Protein AF-A0A7S0BPE8-F1 (afdb_monomer)

Organism: NCBI:txid101924

Mean predicted aligned error: 6.78 Å

Secondary structure (DSSP, 8-state):
--HHHHHHHS-SS---HHHHHHHHH--HHHHHHHHHHHHHHSHHHHHHHHH--STHHHHHHHHHHHHHHHHH-HHHHHHHHHHHHTTS-HHHHHHHHHHHHHHHHHHHT-

Solvent-accessible surface area (backbone atoms only — not comparable to full-atom values): 6226 Å² total; per-residue (Å²): 134,60,76,72,60,55,62,68,74,48,73,98,59,91,73,56,65,68,59,52,50,55,56,72,64,54,50,72,70,54,48,50,52,52,51,54,49,38,50,65,76,35,39,69,39,50,53,48,51,76,68,48,71,68,78,66,32,56,60,39,48,52,51,36,51,43,50,45,21,54,74,79,34,43,71,35,29,53,47,22,56,48,18,63,73,67,80,42,66,35,67,63,31,42,52,53,28,52,51,47,51,53,49,49,50,60,56,70,74,110

Radius of gyration: 14.38 Å; Cα contacts (8 Å, |Δi|>4): 81; chains: 1; bounding box: 32×31×37 Å

Sequence (110 aa):
ESLTELKKQVSSTEIDEEEFLALSSLAPEEIRRISEEVGKKCDGLRQALEACEGEECEQVSVAANYCAASTICSTQAESFMKAMTDDDNAGAAYEKMTGCLERFHVMAQR

Foldseek 3Di:
DDLVVLVVVFDDDPDPVVLLCVLLPDDLVRLVVLVVVLCVQLVVLVVCCVPDDDPVNVVSVLVSLLSSCCRNVVVLSVVLVVCVVVVHPNVSSSVVSVSSVVSNVVSNVD

Nearest PDB structures (foldseek):
  5c1f-assembly1_B  TM=3.430E-01  e=3.675E+00  Schizosaccharomyces pombe 972h-
  2xra-assembly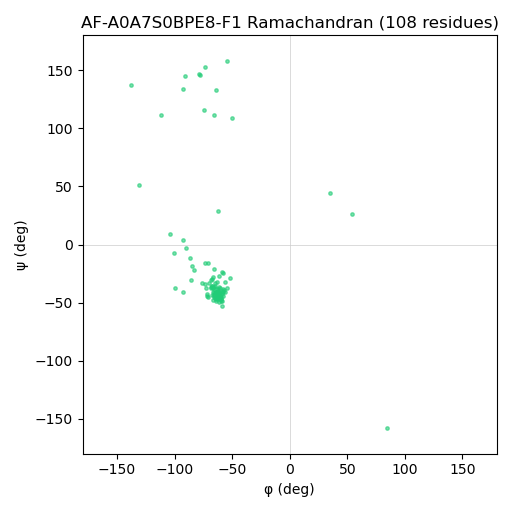1_A  TM=3.447E-01  e=5.354E+00  synthetic construct

pLDDT: mean 83.14, std 11.91, range [49.41, 94.56]

Structure (mmCIF, N/CA/C/O backbone):
data_AF-A0A7S0BPE8-F1
#
_entry.id   AF-A0A7S0BPE8-F1
#
loop_
_atom_site.group_PDB
_atom_site.id
_atom_site.type_symbol
_atom_site.label_atom_id
_atom_site.label_alt_id
_atom_site.label_comp_id
_atom_site.label_asym_id
_atom_site.label_entity_id
_atom_site.label_seq_id
_atom_site.pdbx_PDB_ins_code
_atom_site.Cartn_x
_atom_site.Cartn_y
_atom_site.Cartn_z
_atom_site.occupancy
_atom_site.B_iso_or_equiv
_atom_site.auth_seq_id
_atom_site.auth_comp_id
_atom_site.auth_asym_id
_atom_site.auth_atom_id
_atom_site.pdbx_PDB_model_num
ATOM 1 N N . GLU A 1 1 ? -5.611 -4.801 23.616 1.00 53.28 1 GLU A N 1
ATOM 2 C CA . GLU A 1 1 ? -4.301 -4.117 23.723 1.00 53.28 1 GLU A CA 1
ATOM 3 C C . GLU A 1 1 ? -4.527 -2.612 23.819 1.00 53.28 1 GLU A C 1
ATOM 5 O O . GLU A 1 1 ? -5.507 -2.139 23.252 1.00 53.28 1 GLU A O 1
ATOM 10 N N . SER A 1 2 ? -3.697 -1.866 24.555 1.00 58.19 2 SER A N 1
ATOM 11 C CA . SER A 1 2 ? -3.854 -0.404 24.657 1.00 58.19 2 SER A CA 1
ATOM 12 C C . SER A 1 2 ? -3.294 0.300 23.411 1.00 58.19 2 SER A C 1
ATOM 14 O O . SER A 1 2 ? -2.298 -0.151 22.848 1.00 58.19 2 SER A O 1
ATOM 16 N N . LEU A 1 3 ? -3.897 1.423 22.993 1.00 55.97 3 LEU A N 1
ATOM 17 C CA . LEU A 1 3 ? -3.436 2.247 21.854 1.00 55.97 3 LEU A CA 1
ATOM 18 C C . LEU A 1 3 ? -1.947 2.633 21.962 1.00 55.97 3 LEU A C 1
ATOM 20 O O . LEU A 1 3 ? -1.265 2.803 20.955 1.00 55.97 3 LEU A O 1
ATOM 24 N N . THR A 1 4 ? -1.433 2.732 23.189 1.00 58.72 4 THR A N 1
ATOM 25 C CA . THR A 1 4 ? -0.041 3.073 23.494 1.00 58.72 4 THR A CA 1
ATOM 26 C C . THR A 1 4 ? 0.946 1.965 23.119 1.00 58.72 4 THR A C 1
ATOM 28 O O . THR A 1 4 ? 2.063 2.270 22.711 1.00 58.72 4 THR A O 1
ATOM 31 N N . GLU A 1 5 ? 0.561 0.689 23.215 1.00 62.88 5 GLU A N 1
ATOM 32 C CA . GLU A 1 5 ? 1.451 -0.425 22.846 1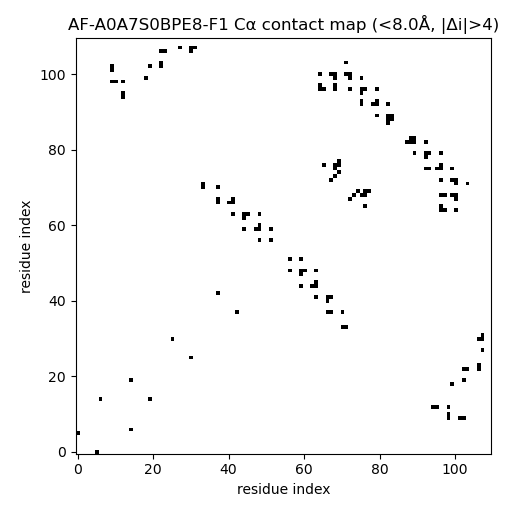.00 62.88 5 GLU A CA 1
ATOM 33 C C . GLU A 1 5 ? 1.571 -0.594 21.330 1.00 62.88 5 GLU A C 1
ATOM 35 O O . GLU A 1 5 ? 2.651 -0.881 20.821 1.00 62.88 5 GLU A O 1
ATOM 40 N N . LEU A 1 6 ? 0.498 -0.302 20.599 1.00 59.62 6 LEU A N 1
ATOM 41 C CA . LEU A 1 6 ? 0.481 -0.323 19.135 1.00 59.62 6 LEU A CA 1
ATOM 42 C C . LEU A 1 6 ? 1.335 0.769 18.520 1.00 59.62 6 LEU A C 1
ATOM 44 O O . LEU A 1 6 ? 2.115 0.496 17.616 1.00 59.62 6 LEU A O 1
ATOM 48 N N . LYS A 1 7 ? 1.252 1.993 19.056 1.00 59.25 7 LYS A N 1
ATOM 49 C CA . LYS A 1 7 ? 2.127 3.093 18.629 1.00 59.25 7 LYS A CA 1
ATOM 50 C C . LYS A 1 7 ? 3.614 2.761 18.815 1.00 59.25 7 LYS A C 1
ATOM 52 O O . LYS A 1 7 ? 4.441 3.324 18.116 1.00 59.25 7 LYS A O 1
ATOM 57 N N . LYS A 1 8 ? 3.962 1.853 19.736 1.00 62.16 8 LYS A N 1
ATOM 58 C CA . LYS A 1 8 ? 5.347 1.432 19.999 1.00 62.16 8 LYS A CA 1
ATOM 59 C C . LYS A 1 8 ? 5.850 0.342 19.041 1.00 62.16 8 LYS A C 1
ATOM 61 O O . LYS A 1 8 ? 7.059 0.187 18.905 1.00 62.16 8 LYS A O 1
ATOM 66 N N . GLN A 1 9 ? 4.952 -0.419 18.412 1.00 57.81 9 GLN A N 1
ATOM 67 C CA . GLN A 1 9 ? 5.301 -1.456 17.428 1.00 57.81 9 GLN A CA 1
ATOM 68 C C . GLN A 1 9 ? 5.476 -0.906 16.006 1.00 57.81 9 GLN A C 1
ATOM 70 O O . GLN A 1 9 ? 6.098 -1.559 15.174 1.00 57.81 9 GLN A O 1
ATOM 75 N N . VAL A 1 10 ? 4.945 0.283 15.730 1.00 55.53 10 VAL A N 1
ATOM 76 C CA . VAL A 1 10 ? 5.004 0.931 14.417 1.00 55.53 10 VAL A CA 1
ATOM 77 C C . VAL A 1 10 ? 6.233 1.850 14.362 1.00 55.53 10 VAL A C 1
ATOM 79 O O . VAL A 1 10 ? 6.487 2.589 15.310 1.00 55.53 10 VAL A O 1
ATOM 82 N N . SER A 1 11 ? 7.004 1.772 13.272 1.00 49.41 11 SER A N 1
ATOM 83 C CA . SER A 1 11 ? 8.281 2.473 13.051 1.00 49.41 11 SER A CA 1
ATOM 84 C C . SER A 1 11 ? 8.224 4.005 13.234 1.00 49.41 11 SER A C 1
ATOM 86 O O . SER A 1 11 ? 7.168 4.622 13.114 1.00 49.41 11 SER A O 1
ATOM 88 N N . SER A 1 12 ? 9.397 4.599 13.503 1.00 49.47 12 SER A N 1
ATOM 89 C CA . SER A 1 12 ? 9.725 5.977 13.933 1.00 49.47 12 SER A CA 1
ATOM 90 C C . SER A 1 12 ? 9.357 7.132 12.979 1.00 49.47 12 SER A C 1
ATOM 92 O O . SER A 1 12 ? 10.034 8.161 12.971 1.00 49.47 12 SER A O 1
ATOM 94 N N . THR A 1 13 ? 8.320 6.995 12.163 1.00 53.81 13 THR A N 1
ATOM 95 C CA . THR A 1 13 ? 7.793 8.082 11.330 1.00 53.81 13 THR A CA 1
ATOM 96 C C . THR A 1 13 ? 6.700 8.815 12.108 1.00 53.81 13 THR A C 1
ATOM 98 O O . THR A 1 13 ? 5.978 8.189 12.882 1.00 53.81 13 THR A O 1
ATOM 101 N N . GLU A 1 14 ? 6.571 10.136 11.940 1.00 61.53 14 GLU A N 1
ATOM 102 C CA . GLU A 1 14 ? 5.488 10.918 12.555 1.00 61.53 14 GLU A CA 1
ATOM 103 C C . GLU A 1 14 ? 4.135 10.245 12.273 1.00 61.53 14 GLU A C 1
ATOM 105 O O . GLU A 1 14 ? 3.686 10.180 11.128 1.00 61.53 14 GLU A O 1
ATOM 110 N N . ILE A 1 15 ? 3.532 9.663 13.315 1.00 63.94 15 ILE A N 1
ATOM 111 C CA . ILE A 1 15 ? 2.270 8.936 13.205 1.00 63.94 15 ILE A CA 1
ATOM 112 C C . ILE A 1 15 ? 1.170 9.974 13.038 1.00 63.94 15 ILE A C 1
ATOM 114 O O . ILE A 1 15 ? 0.911 10.751 13.959 1.00 63.94 15 ILE A O 1
ATOM 118 N N . ASP A 1 16 ? 0.507 9.951 11.887 1.00 71.62 16 ASP A N 1
ATOM 119 C CA . ASP A 1 16 ? -0.743 10.673 11.711 1.00 71.62 16 ASP A CA 1
ATOM 120 C C . ASP A 1 16 ? -1.799 10.044 12.635 1.00 71.62 16 ASP A C 1
ATOM 122 O O . ASP A 1 16 ? -2.160 8.871 12.506 1.00 71.62 16 ASP A O 1
ATOM 126 N N . GLU A 1 17 ? -2.207 10.787 13.665 1.00 71.00 17 GLU A N 1
ATOM 127 C CA . GLU A 1 17 ? -3.078 10.252 14.714 1.00 71.00 17 GLU A CA 1
ATOM 128 C C . GLU A 1 17 ? -4.486 9.947 14.203 1.00 71.00 17 GLU A C 1
ATOM 130 O O . GLU A 1 17 ? -5.120 9.021 14.707 1.00 71.00 17 GLU A O 1
ATOM 135 N N . GLU A 1 18 ? -4.961 10.690 13.204 1.00 75.75 18 GLU A N 1
ATOM 136 C CA . GLU A 1 18 ? -6.269 10.477 12.588 1.00 75.75 18 GLU A CA 1
ATOM 137 C C . GLU A 1 18 ? -6.264 9.188 11.762 1.00 75.75 18 GLU A C 1
ATOM 139 O O . GLU A 1 18 ? -7.141 8.341 11.933 1.00 75.75 18 GLU A O 1
ATOM 144 N N . GLU A 1 19 ? -5.217 8.977 10.964 1.00 79.62 19 GLU A N 1
ATOM 145 C CA . GLU A 1 19 ? -4.979 7.740 10.224 1.00 79.62 19 GLU A CA 1
ATOM 146 C C . GLU A 1 19 ? -4.868 6.537 11.170 1.00 79.62 19 GLU A C 1
ATOM 148 O O . GLU A 1 19 ? -5.541 5.520 10.992 1.00 79.62 19 GLU A O 1
ATOM 153 N N . PHE A 1 20 ? -4.067 6.656 12.231 1.00 78.06 20 PHE A N 1
ATOM 154 C CA . PHE A 1 20 ? -3.904 5.584 13.207 1.00 78.06 20 PHE A CA 1
ATOM 155 C C . PHE A 1 20 ? -5.224 5.239 13.909 1.00 78.06 20 PHE A C 1
ATOM 157 O O . PHE A 1 20 ? -5.524 4.061 14.121 1.00 78.06 20 PHE A O 1
ATOM 164 N N . LEU A 1 21 ? -6.032 6.240 14.267 1.00 79.56 21 LEU A N 1
ATOM 165 C CA . LEU A 1 21 ? -7.356 6.022 14.851 1.00 79.56 21 LEU A CA 1
ATOM 166 C C . LEU A 1 21 ? -8.311 5.372 13.847 1.00 79.56 21 LEU A C 1
ATOM 168 O O . LEU A 1 21 ? -8.985 4.410 14.210 1.00 79.56 21 LEU A O 1
ATOM 172 N N . ALA A 1 22 ? -8.323 5.826 12.593 1.00 82.81 22 ALA A N 1
ATOM 173 C CA . ALA A 1 22 ? -9.143 5.238 11.541 1.00 82.81 22 ALA A CA 1
ATOM 174 C C . ALA A 1 22 ? -8.806 3.752 11.350 1.00 82.81 22 ALA A C 1
ATOM 176 O O . ALA A 1 22 ? -9.688 2.904 11.486 1.00 82.81 22 ALA A O 1
ATOM 177 N N . LEU A 1 23 ? -7.525 3.420 11.157 1.00 84.56 23 LEU A N 1
ATOM 178 C CA . LEU A 1 23 ? -7.063 2.042 10.968 1.00 84.56 23 LEU A CA 1
ATOM 179 C C . LEU A 1 23 ? -7.298 1.163 12.203 1.00 84.56 23 LEU A C 1
ATOM 181 O O . LEU A 1 23 ? -7.713 0.015 12.071 1.00 84.56 23 LEU A O 1
ATOM 185 N N . SER A 1 24 ? -7.056 1.688 13.408 1.00 81.31 24 SER A N 1
ATOM 186 C CA . SER A 1 24 ? -7.251 0.928 14.653 1.00 81.31 24 SER A CA 1
ATOM 187 C C . SER A 1 24 ? -8.720 0.733 15.039 1.00 81.31 24 SER A C 1
ATOM 189 O O . SER A 1 24 ? -9.012 -0.130 15.867 1.00 81.31 24 SER A O 1
ATOM 191 N N . SER A 1 25 ? -9.632 1.507 14.444 1.00 85.94 25 SER A N 1
ATOM 192 C CA . SER A 1 25 ? -11.080 1.374 14.629 1.00 85.94 25 SER A CA 1
ATOM 193 C C . SER A 1 25 ? -11.737 0.361 13.689 1.00 85.94 25 SER A C 1
ATOM 195 O O . SER A 1 25 ? -12.897 0.008 13.908 1.00 85.94 25 SER A O 1
ATOM 197 N N . LEU A 1 26 ? -11.014 -0.116 12.668 1.00 86.88 26 LEU A N 1
ATOM 198 C CA . LEU A 1 26 ? -11.542 -1.080 11.709 1.00 86.88 26 LEU A CA 1
ATOM 199 C C . LEU A 1 26 ? -11.883 -2.401 12.400 1.00 86.88 26 LEU A C 1
ATOM 201 O O . LEU A 1 26 ? -11.079 -2.970 13.143 1.00 86.88 26 LEU A O 1
ATOM 205 N N . ALA A 1 27 ? -13.074 -2.915 12.108 1.00 88.62 27 ALA A N 1
ATOM 206 C CA . ALA A 1 27 ? -13.466 -4.239 12.557 1.00 88.62 27 ALA A CA 1
ATOM 207 C C . ALA A 1 27 ? -12.740 -5.333 11.742 1.00 88.62 27 ALA A C 1
ATOM 209 O O . ALA A 1 27 ? -12.405 -5.108 10.572 1.00 88.62 27 ALA A O 1
ATOM 210 N N . PRO A 1 28 ? -12.523 -6.538 12.303 1.00 87.75 28 PRO A N 1
ATOM 211 C CA . PRO A 1 28 ? -11.832 -7.628 11.606 1.00 87.75 28 PRO A CA 1
ATOM 212 C C . PRO A 1 28 ? -12.442 -7.982 10.241 1.00 87.75 28 PRO A C 1
ATOM 214 O O . PRO A 1 28 ? -11.725 -8.259 9.278 1.00 87.75 28 PRO A O 1
ATOM 217 N N . GLU A 1 29 ? -13.770 -7.942 10.123 1.00 89.50 29 GLU A N 1
ATOM 218 C CA . GLU A 1 29 ? -14.479 -8.169 8.865 1.00 89.50 29 GLU A CA 1
ATOM 219 C C . GLU A 1 29 ? -14.188 -7.096 7.808 1.00 89.50 29 GLU A C 1
ATOM 221 O O . GLU A 1 29 ? -14.076 -7.420 6.623 1.00 89.50 29 GLU A O 1
ATOM 226 N N . GLU A 1 30 ? -14.012 -5.839 8.220 1.00 89.38 30 GLU A N 1
ATOM 227 C CA . GLU A 1 30 ? -13.650 -4.750 7.314 1.00 89.38 30 GLU A CA 1
ATOM 228 C C . GLU A 1 30 ? -12.201 -4.882 6.861 1.00 89.38 30 GLU A C 1
ATOM 230 O O . GLU A 1 30 ? -11.927 -4.788 5.666 1.00 89.38 30 GLU A O 1
ATOM 235 N N . ILE A 1 31 ? -11.286 -5.212 7.777 1.00 88.88 31 ILE A N 1
ATOM 236 C CA . ILE A 1 31 ? -9.879 -5.473 7.449 1.00 88.88 31 ILE A CA 1
ATOM 237 C C . ILE A 1 31 ? -9.762 -6.610 6.430 1.00 88.88 31 ILE A C 1
ATOM 239 O O . ILE A 1 31 ? -9.037 -6.495 5.435 1.00 88.88 31 ILE A O 1
ATOM 243 N N . ARG A 1 32 ? -10.515 -7.698 6.630 1.00 88.69 32 ARG A N 1
ATOM 244 C CA . ARG A 1 32 ? -10.558 -8.815 5.684 1.00 88.69 32 ARG A CA 1
ATOM 245 C C . ARG A 1 32 ? -11.095 -8.377 4.324 1.00 88.69 32 ARG A C 1
ATOM 247 O O . ARG A 1 32 ? -10.494 -8.714 3.306 1.00 88.69 32 ARG A O 1
ATOM 254 N N . ARG A 1 33 ? -12.194 -7.618 4.293 1.00 91.94 33 ARG A N 1
ATOM 255 C CA . ARG A 1 33 ? -12.784 -7.117 3.045 1.00 91.94 33 ARG A CA 1
ATOM 256 C C . ARG A 1 33 ? -11.806 -6.228 2.276 1.00 91.94 33 ARG A C 1
ATOM 258 O O . ARG A 1 33 ? -11.647 -6.415 1.072 1.00 91.94 33 ARG A O 1
ATOM 265 N N . ILE A 1 34 ? -11.135 -5.307 2.966 1.00 91.50 34 ILE A N 1
ATOM 266 C CA . ILE A 1 34 ? -10.118 -4.424 2.383 1.00 91.50 34 ILE A CA 1
ATOM 267 C C . ILE A 1 34 ? -8.953 -5.256 1.833 1.00 91.50 34 ILE A C 1
ATOM 269 O O . ILE A 1 34 ? -8.531 -5.047 0.699 1.00 91.50 34 ILE A O 1
ATOM 273 N N . SER A 1 35 ? -8.484 -6.256 2.582 1.00 88.81 35 SER A N 1
ATOM 274 C CA . SER A 1 35 ? -7.399 -7.146 2.144 1.00 88.81 35 SER A CA 1
ATOM 275 C C . SER A 1 35 ? -7.769 -7.949 0.891 1.00 88.81 35 SER A C 1
ATOM 277 O O . SER A 1 35 ? -6.966 -8.066 -0.034 1.00 88.81 35 SER A O 1
ATOM 279 N N . GLU A 1 36 ? -8.996 -8.475 0.820 1.00 92.56 36 GLU A N 1
ATOM 280 C CA . GLU A 1 36 ? -9.510 -9.179 -0.362 1.00 92.56 36 GLU A CA 1
ATOM 281 C C . GLU A 1 36 ? -9.653 -8.242 -1.574 1.00 92.56 36 GLU A C 1
ATOM 283 O O . GLU A 1 36 ? -9.398 -8.648 -2.711 1.00 92.56 36 GLU A O 1
ATOM 288 N N . GLU A 1 37 ? -10.050 -6.988 -1.352 1.00 92.69 37 GLU A N 1
ATOM 289 C CA . GLU A 1 37 ? -10.147 -5.969 -2.397 1.00 92.69 37 GLU A CA 1
ATOM 290 C C . GLU A 1 37 ? -8.771 -5.588 -2.952 1.00 92.69 37 GLU A C 1
ATOM 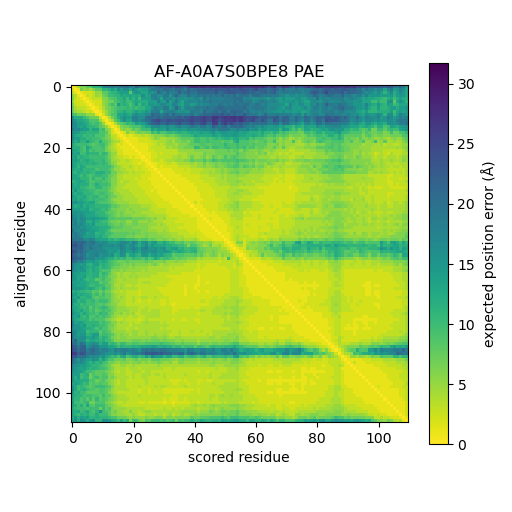292 O O . GLU A 1 37 ? -8.582 -5.594 -4.170 1.00 92.69 37 GLU A O 1
ATOM 297 N N . VAL A 1 38 ? -7.800 -5.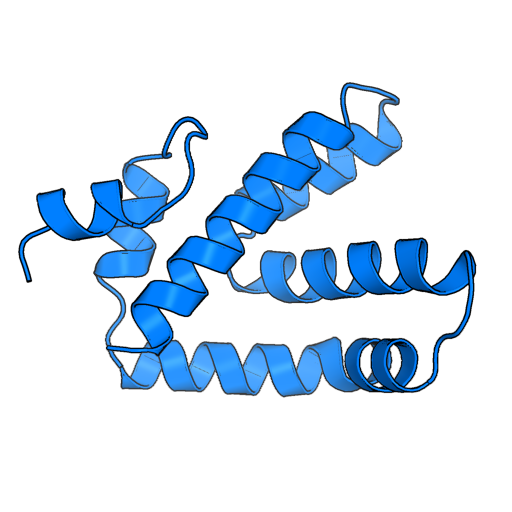332 -2.072 1.00 92.38 38 VAL A N 1
ATOM 298 C CA . VAL A 1 38 ? -6.403 -5.057 -2.439 1.00 92.38 38 VAL A CA 1
ATOM 299 C C . VAL A 1 38 ? -5.818 -6.238 -3.206 1.00 92.38 38 VAL A C 1
ATOM 301 O O . VAL A 1 38 ? -5.264 -6.047 -4.287 1.00 92.38 38 VAL A O 1
ATOM 304 N N . GLY A 1 39 ? -6.013 -7.464 -2.711 1.00 89.56 39 GLY A N 1
ATOM 305 C CA . GLY A 1 39 ? -5.543 -8.677 -3.378 1.00 89.56 39 GLY A CA 1
ATOM 306 C C . GLY A 1 39 ? -6.077 -8.809 -4.804 1.00 89.56 39 GLY A C 1
ATOM 307 O O . GLY A 1 39 ? -5.318 -9.142 -5.704 1.00 89.56 39 GLY A O 1
ATOM 308 N N . LYS A 1 40 ? -7.355 -8.481 -5.041 1.00 92.56 40 LYS A N 1
ATOM 309 C CA . LYS A 1 40 ? -7.953 -8.505 -6.387 1.00 92.56 40 LYS A CA 1
ATOM 310 C C . LYS A 1 40 ? -7.459 -7.370 -7.281 1.00 92.56 40 LYS A C 1
ATOM 312 O O . LYS A 1 40 ? -7.175 -7.610 -8.450 1.00 92.56 40 LYS A O 1
ATOM 317 N N . LYS A 1 41 ? -7.386 -6.140 -6.764 1.00 92.25 41 LYS A N 1
ATOM 318 C CA . LYS A 1 41 ? -6.969 -4.963 -7.546 1.00 92.25 41 LYS A CA 1
ATOM 319 C C . LYS A 1 41 ? -5.492 -5.018 -7.930 1.00 92.25 41 LYS A C 1
ATOM 321 O O . LYS A 1 41 ? -5.137 -4.608 -9.030 1.00 92.25 41 LYS A O 1
ATOM 326 N N . CYS A 1 42 ? -4.654 -5.532 -7.035 1.00 93.50 42 CYS A N 1
ATOM 327 C CA . CYS A 1 42 ? -3.202 -5.512 -7.168 1.00 93.50 42 CYS A CA 1
ATOM 328 C C . CYS A 1 42 ? -2.610 -6.870 -7.584 1.00 93.50 42 CYS A C 1
ATOM 330 O O . CYS A 1 42 ? -1.390 -7.014 -7.580 1.00 93.50 42 CYS A O 1
ATOM 332 N N . ASP A 1 43 ? -3.429 -7.861 -7.967 1.00 92.38 43 ASP A N 1
ATOM 333 C CA . ASP A 1 43 ? -2.951 -9.223 -8.265 1.00 92.38 43 ASP A CA 1
ATOM 334 C C . ASP A 1 43 ? -1.899 -9.257 -9.383 1.00 92.38 43 ASP A C 1
ATOM 336 O O . ASP A 1 43 ? -0.913 -9.979 -9.284 1.00 92.38 43 ASP A O 1
ATOM 340 N N . GLY A 1 44 ? -2.049 -8.424 -10.417 1.00 90.81 44 GLY A N 1
ATOM 341 C CA . GLY A 1 44 ? -1.060 -8.332 -11.496 1.00 90.81 44 GLY A CA 1
ATOM 342 C C . GLY A 1 44 ? 0.307 -7.834 -11.017 1.00 90.81 44 GLY A C 1
ATOM 343 O O . GLY A 1 44 ? 1.335 -8.352 -11.443 1.00 90.81 44 GLY A O 1
ATOM 344 N N . LEU A 1 45 ? 0.326 -6.879 -10.081 1.00 90.25 45 LEU A N 1
ATOM 345 C CA . LEU A 1 45 ? 1.558 -6.376 -9.465 1.00 90.25 45 LEU A CA 1
ATOM 346 C C . LEU A 1 45 ? 2.149 -7.389 -8.484 1.00 90.25 45 LEU A C 1
ATOM 348 O O . LEU A 1 45 ? 3.365 -7.513 -8.401 1.00 90.25 45 LEU A O 1
ATOM 352 N N . ARG A 1 46 ? 1.301 -8.157 -7.791 1.00 87.81 46 ARG A N 1
ATOM 353 C CA . ARG A 1 46 ? 1.729 -9.276 -6.944 1.00 87.81 46 ARG A CA 1
ATOM 354 C C . ARG A 1 46 ? 2.437 -10.352 -7.769 1.00 87.81 46 ARG A C 1
ATOM 356 O O . ARG A 1 46 ? 3.542 -10.743 -7.421 1.00 87.81 46 ARG A O 1
ATOM 363 N N . GLN A 1 47 ? 1.842 -10.778 -8.881 1.00 89.75 47 GLN A N 1
ATOM 364 C CA . GLN A 1 47 ? 2.457 -11.752 -9.788 1.00 89.75 47 GLN A CA 1
ATOM 365 C C . GLN A 1 47 ? 3.758 -11.213 -10.400 1.00 89.75 47 GLN A C 1
ATOM 367 O O . GLN A 1 47 ? 4.736 -11.947 -10.507 1.00 89.75 47 GLN A O 1
ATOM 372 N N . ALA A 1 48 ? 3.786 -9.929 -10.769 1.00 89.25 48 ALA A N 1
ATOM 373 C CA . ALA A 1 48 ? 4.997 -9.284 -11.266 1.00 89.25 48 ALA A CA 1
ATOM 374 C C . ALA A 1 48 ? 6.100 -9.236 -10.197 1.00 89.25 48 ALA A C 1
ATOM 376 O O . ALA A 1 48 ? 7.248 -9.508 -10.522 1.00 89.25 48 ALA A O 1
ATOM 377 N N . LEU A 1 49 ? 5.762 -8.954 -8.932 1.00 87.88 49 LEU A N 1
ATOM 378 C CA . LEU A 1 49 ? 6.695 -9.015 -7.801 1.00 87.88 49 LEU A CA 1
ATOM 379 C C . LEU A 1 49 ? 7.259 -10.424 -7.586 1.00 87.88 49 LEU A C 1
ATOM 381 O O . LEU A 1 49 ? 8.445 -10.574 -7.327 1.00 87.88 49 LEU A O 1
ATOM 385 N N . GLU A 1 50 ? 6.418 -11.455 -7.684 1.00 87.81 50 GLU A N 1
ATOM 386 C CA . GLU A 1 50 ? 6.845 -12.853 -7.526 1.00 87.81 50 GLU A CA 1
ATOM 387 C C . GLU A 1 50 ? 7.782 -13.312 -8.654 1.00 87.81 50 GLU A C 1
ATOM 389 O O . GLU A 1 50 ? 8.593 -14.214 -8.452 1.00 87.81 50 GLU A O 1
ATOM 394 N N . ALA A 1 51 ? 7.657 -12.709 -9.837 1.00 88.12 51 ALA A N 1
ATOM 395 C CA . ALA A 1 51 ? 8.415 -13.064 -11.030 1.00 88.12 51 ALA A CA 1
ATOM 396 C C . ALA A 1 51 ? 9.600 -12.128 -11.323 1.00 88.12 51 ALA A C 1
ATOM 398 O O . ALA A 1 51 ? 10.345 -12.391 -12.267 1.00 88.12 51 ALA A O 1
ATOM 399 N N . CYS A 1 52 ? 9.757 -11.026 -10.584 1.00 87.25 52 CYS A N 1
ATOM 400 C CA . CYS A 1 52 ? 10.795 -10.046 -10.875 1.00 87.25 52 CYS A CA 1
ATOM 401 C C . CYS A 1 52 ? 12.170 -10.516 -10.375 1.00 87.25 52 CYS A C 1
ATOM 403 O O . CYS A 1 52 ? 12.297 -11.134 -9.317 1.00 87.25 52 CYS A O 1
ATOM 405 N N . GLU A 1 53 ? 13.217 -10.158 -11.119 1.00 82.06 53 GLU A N 1
ATOM 406 C CA . GLU A 1 53 ? 14.616 -10.306 -10.715 1.00 82.06 53 GLU A CA 1
ATOM 407 C C . GLU A 1 53 ? 15.389 -9.032 -11.113 1.00 82.06 53 GLU A C 1
ATOM 409 O O . GLU A 1 53 ? 15.208 -8.508 -12.211 1.00 82.06 53 GLU A O 1
ATOM 414 N N . GLY A 1 54 ? 16.266 -8.521 -10.240 1.00 78.50 54 GLY A N 1
ATOM 415 C CA . GLY A 1 54 ? 17.119 -7.354 -10.533 1.00 78.50 54 GLY A CA 1
ATOM 416 C C . GLY A 1 54 ? 16.467 -5.983 -10.284 1.00 78.50 54 GLY A C 1
ATOM 417 O O . GLY A 1 54 ? 15.541 -5.864 -9.488 1.00 78.50 54 GLY A O 1
ATOM 418 N N . GLU A 1 55 ? 16.977 -4.927 -10.931 1.00 73.31 55 GLU A N 1
ATOM 419 C CA . GLU A 1 55 ? 16.549 -3.524 -10.715 1.00 73.31 55 GLU A CA 1
ATOM 420 C C . GLU A 1 55 ? 15.070 -3.263 -11.050 1.00 73.31 55 GLU A C 1
ATOM 422 O O . GLU A 1 55 ? 14.437 -2.405 -10.437 1.00 73.31 55 GLU A O 1
ATOM 427 N N . GLU A 1 56 ? 14.470 -4.036 -11.961 1.00 72.88 56 GLU A N 1
ATOM 428 C CA . GLU A 1 56 ? 13.045 -3.900 -12.292 1.00 72.88 56 GLU A 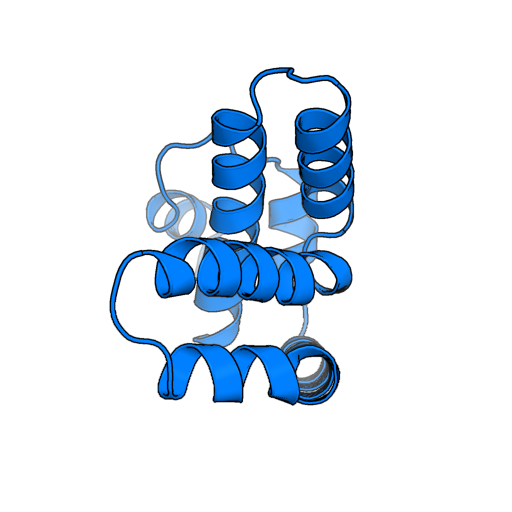CA 1
ATOM 429 C C . GLU A 1 56 ? 12.132 -4.275 -11.108 1.00 72.88 56 GLU A C 1
ATOM 431 O O . GLU A 1 56 ? 11.003 -3.789 -11.024 1.00 72.88 56 GLU A O 1
ATOM 436 N N . CYS A 1 57 ? 12.626 -5.052 -10.131 1.00 86.62 57 CYS A N 1
ATOM 437 C CA . CYS A 1 57 ? 11.878 -5.339 -8.904 1.00 86.62 57 CYS A CA 1
ATOM 438 C C . CYS A 1 57 ? 11.590 -4.094 -8.070 1.00 86.62 57 CYS A C 1
ATOM 440 O O . CYS A 1 57 ? 10.566 -4.051 -7.389 1.00 86.62 57 CYS A O 1
ATOM 442 N N . GLU A 1 58 ? 12.473 -3.093 -8.078 1.00 85.06 58 GLU A N 1
ATOM 443 C CA . GLU A 1 58 ? 12.289 -1.908 -7.240 1.00 85.06 58 GLU A CA 1
ATOM 444 C C . GLU A 1 58 ? 11.059 -1.119 -7.698 1.00 85.06 58 GLU A C 1
ATOM 446 O O . GLU A 1 58 ? 10.187 -0.789 -6.895 1.00 85.06 58 GLU A O 1
ATOM 451 N N . GLN A 1 59 ? 10.918 -0.920 -9.008 1.00 86.25 59 GLN A N 1
ATOM 452 C CA . GLN A 1 59 ? 9.772 -0.227 -9.598 1.00 86.25 59 GLN A CA 1
ATOM 453 C C . GLN A 1 59 ? 8.471 -1.006 -9.392 1.00 86.25 59 GLN A C 1
ATOM 455 O O . GLN A 1 59 ? 7.437 -0.421 -9.063 1.00 86.25 59 GLN A O 1
ATOM 460 N N . VAL A 1 60 ? 8.522 -2.332 -9.539 1.00 90.94 60 VAL A N 1
ATOM 461 C CA . VAL A 1 60 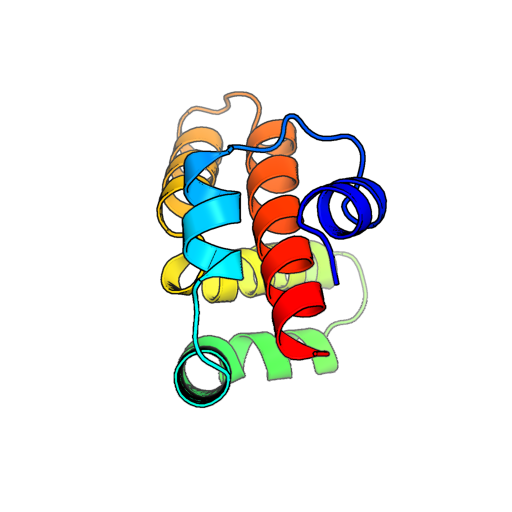? 7.363 -3.201 -9.313 1.00 90.94 60 VAL A CA 1
ATOM 462 C C . VAL A 1 60 ? 6.957 -3.197 -7.831 1.00 90.94 60 VAL A C 1
ATOM 464 O O . VAL A 1 60 ? 5.766 -3.152 -7.530 1.00 90.94 60 VAL A O 1
ATOM 467 N N . SER A 1 61 ? 7.918 -3.149 -6.905 1.00 89.00 61 SER A N 1
ATOM 468 C CA . SER A 1 61 ? 7.679 -3.007 -5.462 1.00 89.00 61 SER A CA 1
ATOM 469 C C . SER A 1 61 ? 7.034 -1.672 -5.109 1.00 89.00 61 SER A C 1
ATOM 471 O O . SER A 1 61 ? 6.012 -1.642 -4.420 1.00 89.00 61 SER A O 1
ATOM 473 N N . VAL A 1 62 ? 7.549 -0.570 -5.658 1.00 91.44 62 VAL A N 1
ATOM 474 C CA . VAL A 1 62 ? 6.950 0.760 -5.486 1.00 91.44 62 VAL A CA 1
ATOM 475 C C . VAL A 1 62 ? 5.518 0.781 -6.023 1.00 91.44 62 VAL A C 1
ATOM 477 O O . VAL A 1 62 ? 4.610 1.252 -5.337 1.00 91.44 62 VAL A O 1
ATOM 480 N N . ALA A 1 63 ? 5.284 0.218 -7.211 1.00 91.81 63 ALA A N 1
ATOM 481 C CA . ALA A 1 63 ? 3.957 0.140 -7.810 1.00 91.81 63 ALA A CA 1
ATOM 482 C C . ALA A 1 63 ? 2.992 -0.732 -6.989 1.00 91.81 63 ALA A C 1
ATOM 484 O O . ALA A 1 63 ? 1.833 -0.358 -6.804 1.00 91.81 63 ALA A O 1
ATOM 485 N N . ALA A 1 64 ? 3.453 -1.869 -6.462 1.00 92.25 64 ALA A N 1
ATOM 486 C CA . ALA A 1 64 ? 2.657 -2.745 -5.606 1.00 92.25 64 ALA A CA 1
ATOM 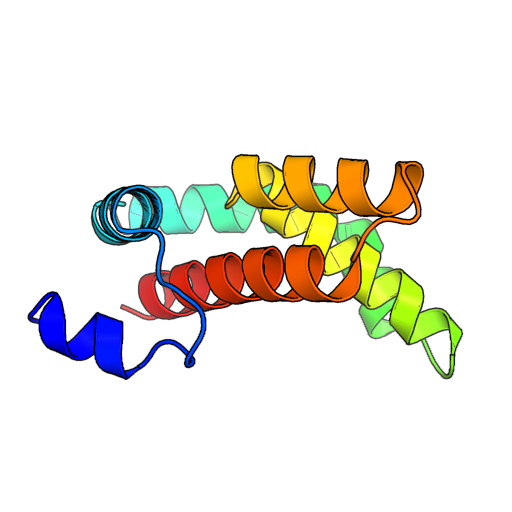487 C C . ALA A 1 64 ? 2.266 -2.056 -4.291 1.00 92.25 64 ALA A C 1
ATOM 489 O O . ALA A 1 64 ? 1.092 -2.080 -3.910 1.00 92.25 64 ALA A O 1
ATOM 490 N N . ASN A 1 65 ? 3.219 -1.380 -3.643 1.00 93.12 65 ASN A N 1
ATOM 491 C CA . ASN A 1 65 ? 2.963 -0.606 -2.431 1.00 93.12 65 ASN A CA 1
ATOM 492 C C . ASN A 1 65 ? 1.994 0.544 -2.704 1.00 93.12 65 ASN A C 1
ATOM 494 O O . ASN A 1 65 ? 1.029 0.715 -1.964 1.00 93.12 65 ASN A O 1
ATOM 498 N N . TYR A 1 66 ? 2.168 1.278 -3.804 1.00 94.19 66 TYR A N 1
ATOM 499 C CA . TYR A 1 66 ? 1.214 2.309 -4.206 1.00 94.19 66 TYR A CA 1
ATOM 500 C C . TYR A 1 66 ? -0.187 1.736 -4.463 1.00 94.19 66 TYR A C 1
ATOM 502 O O . TYR A 1 66 ? -1.178 2.300 -4.003 1.00 94.19 66 TYR A O 1
ATOM 510 N N . CYS A 1 67 ? -0.296 0.594 -5.145 1.00 94.56 67 CYS A N 1
ATOM 511 C CA . CYS A 1 67 ? -1.583 -0.041 -5.416 1.00 94.56 67 CYS A CA 1
ATOM 512 C C . CYS A 1 67 ? -2.327 -0.396 -4.121 1.00 94.56 67 CYS A C 1
ATOM 514 O O . CYS A 1 67 ? -3.500 -0.043 -3.971 1.00 94.56 67 CYS A O 1
ATOM 516 N N . ALA A 1 68 ? -1.643 -1.013 -3.155 1.00 93.56 68 ALA A N 1
ATOM 517 C CA . ALA A 1 68 ? -2.225 -1.299 -1.847 1.00 93.56 68 ALA A CA 1
ATOM 518 C C . ALA A 1 68 ? -2.600 -0.007 -1.099 1.00 93.56 68 ALA A C 1
ATOM 520 O O . ALA A 1 68 ? -3.721 0.130 -0.599 1.00 93.56 68 ALA A O 1
ATOM 521 N N . ALA A 1 69 ? -1.697 0.975 -1.084 1.00 93.19 69 ALA A N 1
ATOM 522 C CA . ALA A 1 69 ? -1.904 2.242 -0.397 1.00 93.19 69 ALA A CA 1
ATOM 523 C C . ALA A 1 69 ? -3.043 3.066 -1.002 1.00 93.19 69 ALA A C 1
ATOM 525 O O . ALA A 1 69 ? -3.771 3.708 -0.262 1.00 93.19 69 ALA A O 1
ATOM 526 N N . SER A 1 70 ? -3.284 3.001 -2.310 1.00 93.38 70 SER A N 1
ATOM 527 C CA . SER A 1 70 ? -4.407 3.704 -2.948 1.00 93.38 70 SER A CA 1
ATOM 528 C C . SER A 1 70 ? -5.775 3.294 -2.386 1.00 93.38 70 SER A C 1
ATOM 530 O O . SER A 1 70 ? -6.734 4.056 -2.470 1.00 93.38 70 SER A O 1
ATOM 532 N N . THR A 1 71 ? -5.865 2.091 -1.807 1.00 90.75 71 THR A N 1
ATOM 533 C CA . THR A 1 71 ? -7.091 1.566 -1.196 1.00 90.75 71 THR A CA 1
ATOM 534 C C . THR A 1 71 ? -7.082 1.712 0.329 1.00 90.75 71 THR A C 1
ATOM 536 O O . THR A 1 71 ? -8.123 2.002 0.906 1.00 90.75 71 THR A O 1
ATOM 539 N N . ILE A 1 72 ? -5.933 1.524 0.987 1.00 90.44 72 ILE A N 1
ATOM 540 C CA . ILE A 1 72 ? -5.825 1.523 2.460 1.00 90.44 72 ILE A CA 1
ATOM 541 C C . ILE A 1 72 ? -5.477 2.913 3.021 1.00 90.44 72 ILE A C 1
ATOM 543 O O . ILE A 1 72 ? -6.007 3.331 4.045 1.00 90.44 72 ILE A O 1
ATOM 547 N N . CYS A 1 73 ? -4.575 3.617 2.345 1.00 91.12 73 CYS A N 1
ATOM 548 C CA . CYS A 1 73 ? -3.855 4.811 2.787 1.00 91.12 73 CYS A CA 1
ATOM 549 C C . CYS A 1 73 ? -3.940 5.906 1.710 1.00 91.12 73 CYS A C 1
ATOM 551 O O . CYS A 1 73 ? -2.917 6.411 1.235 1.00 91.12 73 CYS A O 1
ATOM 553 N N . SER A 1 74 ? -5.157 6.207 1.240 1.00 90.50 74 SER A N 1
ATOM 554 C CA . SER A 1 74 ? -5.376 7.002 0.022 1.00 90.50 74 SER A CA 1
ATOM 555 C C . SER A 1 74 ? -4.705 8.376 0.083 1.00 90.50 74 SER A C 1
ATOM 557 O O . SER A 1 74 ? -4.083 8.793 -0.888 1.00 90.50 74 SER A O 1
ATOM 559 N N . THR A 1 75 ? -4.732 9.039 1.241 1.00 90.38 75 THR A N 1
ATOM 560 C CA . THR A 1 75 ? -4.083 10.341 1.462 1.00 90.38 75 THR A CA 1
ATOM 561 C C . THR A 1 75 ? -2.567 10.281 1.248 1.00 90.38 75 THR A C 1
ATOM 563 O O . THR A 1 75 ? -1.974 11.153 0.604 1.00 90.38 75 THR A O 1
ATOM 566 N N . GLN A 1 76 ? -1.913 9.243 1.769 1.00 90.69 76 GLN A N 1
ATOM 567 C CA . GLN A 1 76 ? -0.472 9.043 1.638 1.00 90.69 76 GLN A CA 1
ATOM 568 C C . GLN A 1 76 ? -0.116 8.624 0.207 1.00 90.69 76 GLN A C 1
ATOM 570 O O . GLN A 1 76 ? 0.886 9.091 -0.330 1.00 90.69 76 GLN A O 1
ATOM 575 N N . ALA A 1 77 ? -0.959 7.812 -0.436 1.00 92.00 77 ALA A N 1
ATOM 576 C CA . ALA A 1 77 ? -0.801 7.430 -1.836 1.00 92.00 77 ALA A CA 1
ATOM 577 C C . ALA A 1 77 ? -0.907 8.645 -2.779 1.00 92.00 77 ALA A C 1
ATOM 579 O O . ALA A 1 77 ? -0.075 8.813 -3.670 1.00 92.00 77 ALA A O 1
ATOM 580 N N . GLU A 1 78 ? -1.883 9.530 -2.564 1.00 91.50 78 GLU A N 1
ATOM 581 C CA . GLU A 1 78 ? -2.021 10.793 -3.303 1.00 91.50 78 GLU A CA 1
ATOM 582 C C . GLU A 1 78 ? -0.808 11.706 -3.092 1.00 91.50 78 GLU A C 1
ATOM 584 O O . GLU A 1 78 ? -0.267 12.259 -4.051 1.00 91.50 78 GLU A O 1
ATOM 589 N N . SER A 1 79 ? -0.341 11.814 -1.845 1.00 90.75 79 SER A N 1
ATOM 590 C CA . SER A 1 79 ? 0.849 12.598 -1.502 1.00 90.75 79 SER A CA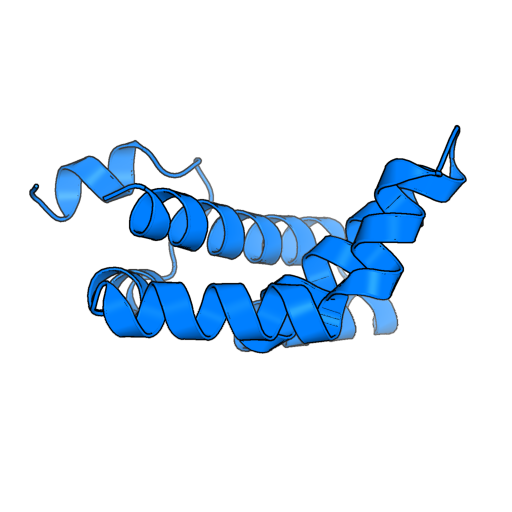 1
ATOM 591 C C . SER A 1 79 ? 2.103 12.056 -2.190 1.00 90.75 79 SER A C 1
ATOM 593 O O . SER A 1 79 ? 2.890 12.834 -2.723 1.00 90.75 79 SER A O 1
ATOM 595 N N . PHE A 1 80 ? 2.273 10.731 -2.231 1.00 92.88 80 PHE A N 1
ATOM 596 C CA . PHE A 1 80 ? 3.379 10.084 -2.932 1.00 92.88 80 PHE A CA 1
ATOM 597 C C . PHE A 1 80 ? 3.319 10.313 -4.446 1.00 92.88 80 PHE A C 1
ATOM 599 O O . PHE A 1 80 ? 4.320 10.704 -5.039 1.00 92.88 80 PHE A O 1
ATOM 606 N N . MET A 1 81 ? 2.152 10.157 -5.076 1.00 91.75 81 MET A N 1
ATOM 607 C CA . MET A 1 81 ? 2.017 10.414 -6.515 1.00 91.75 81 MET A CA 1
ATOM 608 C C . MET A 1 81 ? 2.312 11.860 -6.884 1.00 91.75 81 MET A C 1
ATOM 610 O O . MET A 1 81 ? 2.947 12.107 -7.904 1.00 91.75 81 MET A O 1
ATOM 614 N N . LYS A 1 82 ? 1.888 12.811 -6.050 1.00 91.44 82 LYS A N 1
ATOM 615 C CA . LYS A 1 82 ? 2.210 14.221 -6.255 1.00 91.44 82 LYS A CA 1
ATOM 616 C C . LYS A 1 82 ? 3.711 14.493 -6.101 1.00 91.44 82 LYS A C 1
ATOM 618 O O . LYS A 1 82 ? 4.303 15.185 -6.920 1.00 91.44 82 LYS A O 1
ATOM 623 N N . ALA A 1 83 ? 4.340 13.905 -5.088 1.00 90.69 83 ALA A N 1
ATOM 624 C CA . ALA A 1 83 ? 5.781 14.004 -4.866 1.00 90.69 83 ALA A CA 1
ATOM 625 C C . ALA A 1 83 ? 6.594 13.438 -6.051 1.00 90.69 83 ALA A C 1
ATOM 627 O O . ALA A 1 83 ? 7.601 14.017 -6.453 1.00 90.69 83 ALA A O 1
ATOM 628 N N . MET A 1 84 ? 6.112 12.353 -6.668 1.00 87.69 84 MET A N 1
ATOM 629 C CA . MET A 1 84 ? 6.697 11.765 -7.880 1.00 87.69 84 MET A CA 1
ATOM 630 C C . MET A 1 84 ? 6.560 12.659 -9.123 1.00 87.69 84 MET A C 1
ATOM 632 O O . MET A 1 84 ? 7.403 12.577 -10.012 1.00 87.69 84 MET A O 1
ATOM 636 N N . THR A 1 85 ? 5.513 13.489 -9.225 1.00 86.06 85 THR A N 1
ATOM 637 C CA . THR A 1 85 ? 5.322 14.400 -10.373 1.00 86.06 85 THR A CA 1
ATOM 638 C C . THR A 1 85 ? 6.049 15.727 -10.222 1.00 86.06 85 THR A C 1
ATOM 640 O O . THR A 1 85 ? 6.446 16.314 -11.226 1.00 86.06 85 THR A O 1
ATOM 643 N N . ASP A 1 86 ? 6.208 16.200 -8.987 1.00 84.81 86 ASP A N 1
ATOM 644 C CA . ASP A 1 86 ? 6.740 17.531 -8.687 1.00 84.81 86 ASP A CA 1
ATOM 645 C C . ASP A 1 86 ? 8.275 17.523 -8.473 1.00 84.81 86 ASP A C 1
ATOM 647 O O . ASP A 1 86 ? 8.848 18.565 -8.161 1.00 84.81 86 ASP A O 1
ATOM 651 N N . ASP A 1 87 ? 8.944 16.368 -8.655 1.00 68.00 87 ASP A N 1
ATOM 652 C CA . ASP A 1 87 ? 10.370 16.121 -8.328 1.00 68.00 87 ASP A CA 1
ATOM 653 C C . ASP A 1 87 ? 10.717 16.477 -6.862 1.00 68.00 87 ASP A C 1
ATOM 655 O O . ASP A 1 87 ? 11.853 16.801 -6.503 1.00 68.00 87 ASP A O 1
ATOM 659 N N . ASP A 1 88 ? 9.711 16.411 -5.987 1.00 65.50 88 ASP A N 1
ATOM 660 C CA . ASP A 1 88 ? 9.768 16.911 -4.619 1.00 65.50 88 ASP A CA 1
ATOM 661 C C . ASP A 1 88 ? 9.724 15.735 -3.642 1.00 65.50 88 ASP A C 1
ATOM 663 O O . ASP A 1 88 ? 8.724 15.037 -3.537 1.00 65.50 88 ASP A O 1
ATOM 667 N N . ASN A 1 89 ? 10.833 15.476 -2.948 1.00 82.69 89 ASN A N 1
ATOM 668 C CA . ASN A 1 89 ? 10.981 14.548 -1.816 1.00 82.69 89 ASN A CA 1
ATOM 669 C C . ASN A 1 89 ? 10.138 13.240 -1.846 1.00 82.69 89 ASN A C 1
ATOM 671 O O . ASN A 1 89 ? 9.570 12.825 -0.828 1.00 82.69 89 ASN A O 1
ATOM 675 N N . ALA A 1 90 ? 10.082 12.562 -3.002 1.00 86.81 90 ALA A N 1
ATOM 676 C CA . ALA A 1 90 ? 9.308 11.332 -3.207 1.00 86.81 90 ALA A CA 1
ATOM 677 C C . ALA A 1 90 ? 9.660 10.214 -2.214 1.00 86.81 90 ALA A C 1
ATOM 679 O O . ALA A 1 90 ? 8.774 9.469 -1.800 1.00 86.81 90 ALA A O 1
ATOM 680 N N . GLY A 1 91 ? 10.917 10.142 -1.764 1.00 86.62 91 GLY A N 1
ATOM 681 C CA . GLY A 1 91 ? 11.354 9.190 -0.739 1.00 86.62 91 GLY A CA 1
ATOM 682 C C . GLY A 1 91 ? 10.618 9.364 0.592 1.00 86.62 91 GLY A C 1
ATOM 683 O O . GLY A 1 91 ? 10.079 8.400 1.124 1.00 86.62 91 GLY A O 1
ATOM 684 N N . ALA A 1 92 ? 10.494 10.596 1.096 1.00 88.19 92 ALA A N 1
ATOM 685 C CA . ALA A 1 92 ? 9.784 10.851 2.352 1.00 88.19 92 ALA A CA 1
ATOM 686 C C . ALA A 1 92 ? 8.271 10.586 2.235 1.00 88.19 92 ALA A C 1
ATOM 688 O O . ALA A 1 92 ? 7.638 10.106 3.177 1.00 88.19 92 ALA A O 1
ATOM 689 N N . ALA A 1 93 ? 7.672 10.891 1.079 1.00 90.25 93 ALA A N 1
ATOM 690 C CA . ALA A 1 93 ? 6.266 10.581 0.827 1.00 90.25 93 ALA A CA 1
ATOM 691 C C . ALA A 1 93 ? 6.032 9.063 0.710 1.00 90.25 93 ALA A C 1
ATOM 693 O O . ALA A 1 93 ? 5.039 8.551 1.231 1.00 90.25 93 ALA A O 1
ATOM 694 N N . TYR A 1 94 ? 6.975 8.342 0.100 1.00 90.56 94 TYR A N 1
ATOM 695 C CA . TYR A 1 94 ? 6.971 6.886 0.028 1.00 90.56 94 TYR A CA 1
ATOM 696 C C . TYR A 1 94 ? 7.078 6.248 1.416 1.00 90.56 94 TYR A C 1
ATOM 698 O O . TYR A 1 94 ? 6.260 5.397 1.745 1.00 90.56 94 TYR A O 1
ATOM 706 N N . GLU A 1 95 ? 7.997 6.714 2.269 1.00 90.50 95 GLU A N 1
ATOM 707 C CA . GLU A 1 95 ? 8.141 6.228 3.651 1.00 90.50 95 GLU A CA 1
ATOM 708 C C . GLU A 1 95 ? 6.856 6.403 4.473 1.00 90.50 95 GLU A C 1
ATOM 710 O O . GLU A 1 95 ? 6.457 5.509 5.220 1.00 90.50 95 GLU A O 1
ATOM 715 N N . LYS A 1 96 ? 6.162 7.539 4.320 1.00 89.56 96 LYS A N 1
ATOM 716 C CA . LYS A 1 96 ? 4.863 7.765 4.976 1.00 89.56 96 LYS A CA 1
ATOM 717 C C . LYS A 1 96 ? 3.794 6.799 4.470 1.00 89.56 96 LYS A C 1
ATOM 719 O O . LYS A 1 96 ? 3.017 6.271 5.266 1.00 89.56 96 LYS A O 1
ATOM 724 N N . MET A 1 97 ? 3.768 6.556 3.161 1.00 93.00 97 MET A N 1
ATOM 725 C CA . MET A 1 97 ? 2.849 5.616 2.526 1.00 93.00 97 MET A CA 1
ATOM 726 C C . MET A 1 97 ? 3.091 4.178 3.000 1.00 93.00 97 MET A C 1
ATOM 728 O O . MET A 1 97 ? 2.147 3.509 3.423 1.00 93.00 97 MET A O 1
ATOM 732 N N . THR A 1 98 ? 4.340 3.711 2.997 1.00 92.06 98 THR A N 1
ATOM 733 C CA . THR A 1 98 ? 4.685 2.366 3.475 1.00 92.06 98 THR A CA 1
ATOM 734 C C . THR A 1 98 ? 4.469 2.229 4.978 1.00 92.06 98 THR A C 1
ATOM 736 O O . THR A 1 98 ? 3.962 1.203 5.417 1.00 92.06 98 THR A O 1
ATOM 739 N N . GLY A 1 99 ? 4.731 3.273 5.770 1.00 89.94 99 GLY A N 1
ATOM 740 C CA . GLY A 1 99 ? 4.435 3.272 7.204 1.00 89.94 99 GLY A CA 1
ATOM 741 C C . GLY A 1 99 ? 2.940 3.107 7.513 1.00 89.94 99 GLY A C 1
ATOM 742 O O . GLY A 1 99 ? 2.578 2.422 8.470 1.00 89.94 99 GLY A O 1
ATOM 743 N N . CYS A 1 100 ? 2.053 3.683 6.697 1.00 90.19 100 CYS A N 1
ATOM 744 C CA . CYS A 1 100 ? 0.610 3.456 6.824 1.00 90.19 100 CYS A CA 1
ATOM 745 C C . CYS A 1 100 ? 0.223 2.001 6.498 1.00 90.19 100 CYS A C 1
ATOM 747 O O . CYS A 1 100 ? -0.555 1.379 7.227 1.00 90.19 100 CYS A O 1
ATOM 749 N N . LEU A 1 101 ? 0.823 1.413 5.459 1.00 91.25 101 LEU A N 1
ATOM 750 C CA . LEU A 1 101 ? 0.618 0.000 5.125 1.00 91.25 101 LEU A CA 1
ATOM 751 C C . LEU A 1 101 ? 1.099 -0.940 6.236 1.00 91.25 101 LEU A C 1
ATOM 753 O O . LEU A 1 101 ? 0.399 -1.895 6.571 1.00 91.25 101 LEU A O 1
ATOM 757 N N . GLU A 1 102 ? 2.252 -0.658 6.845 1.00 89.38 102 GLU A N 1
ATOM 758 C CA . GLU A 1 102 ? 2.762 -1.410 7.997 1.00 89.38 102 GLU A CA 1
ATOM 759 C C . GLU A 1 102 ? 1.775 -1.371 9.170 1.00 89.38 102 GLU A C 1
ATOM 761 O O . GLU A 1 102 ? 1.491 -2.405 9.776 1.00 89.38 102 GLU A O 1
ATOM 766 N N . ARG A 1 103 ? 1.185 -0.202 9.456 1.00 88.06 103 ARG A N 1
ATOM 767 C CA . ARG A 1 103 ? 0.143 -0.068 10.486 1.00 88.06 103 ARG A CA 1
ATOM 768 C C . ARG A 1 103 ? -1.066 -0.930 10.182 1.00 88.06 103 ARG A C 1
ATOM 770 O O . ARG A 1 103 ? -1.508 -1.667 11.059 1.00 88.06 103 ARG A O 1
ATOM 777 N N . PHE A 1 104 ? -1.579 -0.873 8.956 1.00 88.75 104 PHE A N 1
ATOM 778 C CA . PHE A 1 104 ? -2.689 -1.729 8.546 1.00 88.75 104 PHE A CA 1
ATOM 779 C C . PHE A 1 104 ? -2.338 -3.216 8.688 1.00 88.75 104 PHE A C 1
ATOM 781 O O . PHE A 1 104 ? -3.157 -3.989 9.179 1.00 88.75 104 PHE A O 1
ATOM 788 N N . HIS A 1 105 ? -1.111 -3.615 8.341 1.00 86.69 105 HIS A N 1
ATOM 789 C CA . HIS A 1 105 ? -0.657 -4.995 8.495 1.00 86.69 105 HIS A CA 1
ATOM 790 C C . HIS A 1 105 ? -0.653 -5.452 9.959 1.00 86.69 105 HIS A C 1
ATOM 792 O O . HIS A 1 105 ? -1.156 -6.532 10.259 1.00 86.69 105 HIS A O 1
ATOM 798 N N . VAL A 1 106 ? -0.162 -4.616 10.881 1.00 85.12 106 VAL A N 1
ATOM 799 C CA . VAL A 1 106 ? -0.232 -4.888 12.328 1.00 85.12 106 VAL A CA 1
ATOM 800 C C . VAL A 1 106 ? -1.685 -5.045 12.783 1.00 85.12 106 VAL A C 1
ATOM 802 O O . VAL A 1 106 ? -1.982 -5.946 13.563 1.00 85.12 106 VAL A O 1
ATOM 805 N N . MET A 1 107 ? -2.609 -4.220 12.275 1.00 81.12 107 MET A N 1
ATOM 806 C CA . MET A 1 107 ? -4.034 -4.354 12.608 1.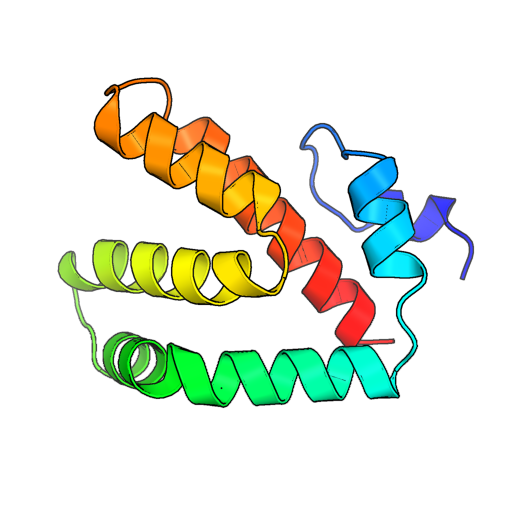00 81.12 107 MET A CA 1
ATOM 807 C C . MET A 1 107 ? -4.639 -5.652 12.061 1.00 81.12 107 MET A C 1
ATOM 809 O O . MET A 1 107 ? -5.448 -6.275 12.739 1.00 81.12 107 MET A O 1
ATOM 813 N N . ALA A 1 108 ? -4.224 -6.081 10.869 1.00 80.19 108 ALA A N 1
ATOM 814 C CA . ALA A 1 108 ? -4.699 -7.306 10.230 1.00 80.19 108 ALA A CA 1
ATOM 815 C C . ALA A 1 108 ? -4.209 -8.601 10.892 1.00 80.19 108 ALA A C 1
ATOM 817 O O . ALA A 1 108 ? -4.769 -9.663 10.627 1.00 80.19 108 ALA A O 1
ATOM 818 N N . GLN A 1 109 ? -3.180 -8.529 11.738 1.00 78.56 109 GLN A N 1
ATOM 819 C CA . GLN A 1 109 ? -2.663 -9.671 12.498 1.00 78.56 109 GLN A CA 1
ATOM 820 C C . GLN A 1 109 ? -3.331 -9.864 13.873 1.00 78.56 109 GLN A C 1
ATOM 822 O O . GLN A 1 109 ? -2.985 -10.814 14.577 1.00 78.56 109 GLN A O 1
ATOM 827 N N . ARG A 1 110 ? -4.250 -8.975 14.264 1.00 66.62 110 ARG A N 1
ATOM 828 C CA . ARG A 1 110 ? -4.995 -9.032 15.533 1.00 66.62 110 ARG A CA 1
ATOM 829 C C . ARG A 1 110 ? -6.162 -10.007 15.481 1.00 66.62 110 ARG A C 1
ATOM 831 O O . ARG A 1 110 ? -6.410 -10.645 16.529 1.00 66.62 110 ARG A O 1
#